Protein AF-A0A960V3M6-F1 (afdb_monomer_lite)

Secondary structure (DSSP, 8-state):
-PPPPP-EEEEEE-S---HHHHHHHHHHHHHHHHHHT-SEEEEEEHHHHHHHT--BHHHHHHTTPPP-TT-EEEETTTTEEEE-GGG-TT--EEETTEEE---SEEEE-HHHHHHTT-SS--TT---SEEEEEETTEEEEE-SS-GGGTTSHHHHHHHHHHHHHTTHHHHHHHHHT--

Sequence (178 aa):
MRGSPCWVFGFEIATNTEDFSLHRTLEYSDRIASVLEVASGNIHDLENISEQNQIGVQYFKAIGKELPSGRVKFSETLQEEIVDLEQNPSHIHVVGPIDFTAAWTNYVGPPFLHSIGLDKPPSDLNAHSVRQLQDQLFRITLFEDPFECETPENVKRLWQFREKLRIDETAHKSTGAY

Structure (mmCIF, N/CA/C/O backbone):
data_AF-A0A960V3M6-F1
#
_entry.id   AF-A0A960V3M6-F1
#
loop_
_atom_site.group_PDB
_atom_site.id
_atom_site.type_symbol
_atom_site.label_atom_id
_atom_site.label_alt_id
_atom_site.label_comp_id
_atom_site.label_asym_id
_atom_site.label_entity_id
_atom_site.label_seq_id
_atom_site.pdbx_PDB_ins_code
_atom_site.Cartn_x
_atom_site.Cartn_y
_atom_site.Cartn_z
_atom_site.occupancy
_atom_site.B_iso_or_equiv
_atom_site.auth_seq_id
_atom_site.auth_comp_id
_atom_site.auth_asym_id
_atom_site.auth_atom_id
_atom_site.pdbx_PDB_model_num
ATOM 1 N N . MET A 1 1 ? -7.385 -0.090 -30.933 1.00 35.31 1 MET A N 1
ATOM 2 C CA . MET A 1 1 ? -6.301 -0.576 -30.055 1.00 35.31 1 MET A CA 1
ATOM 3 C C . MET A 1 1 ? -6.946 -1.498 -29.036 1.00 35.31 1 MET A C 1
ATOM 5 O O . MET A 1 1 ? -7.895 -1.068 -28.396 1.00 35.31 1 MET A O 1
ATOM 9 N N . ARG A 1 2 ? -6.565 -2.780 -28.986 1.00 32.41 2 ARG A N 1
ATOM 10 C CA . ARG A 1 2 ? -7.059 -3.700 -27.949 1.00 32.41 2 ARG A CA 1
ATOM 11 C C . ARG A 1 2 ? -6.340 -3.313 -26.658 1.00 32.41 2 ARG A C 1
ATOM 13 O O . ARG A 1 2 ? -5.116 -3.337 -26.656 1.00 32.41 2 ARG A O 1
ATOM 20 N N . GLY A 1 3 ? -7.075 -2.865 -25.641 1.00 35.28 3 GLY A N 1
ATOM 21 C CA . GLY A 1 3 ? -6.487 -2.550 -24.339 1.00 35.28 3 GLY A CA 1
ATOM 22 C C . GLY A 1 3 ? -5.872 -3.813 -23.746 1.00 35.28 3 GLY A C 1
ATOM 23 O O . GLY A 1 3 ? -6.540 -4.848 -23.711 1.00 35.28 3 GLY A O 1
ATOM 24 N N . SER A 1 4 ? -4.601 -3.743 -23.351 1.00 35.94 4 SER A N 1
ATOM 25 C CA . SER A 1 4 ? -3.963 -4.804 -22.574 1.00 35.94 4 SER A CA 1
ATOM 26 C C . SER A 1 4 ? -4.759 -5.015 -21.281 1.00 35.94 4 SER A C 1
ATOM 28 O O . SER A 1 4 ? -5.189 -4.028 -20.675 1.00 35.94 4 SER A O 1
ATOM 30 N N . PRO A 1 5 ? -5.012 -6.265 -20.863 1.00 42.03 5 PRO A N 1
ATOM 31 C CA . PRO A 1 5 ? -5.669 -6.522 -19.590 1.00 42.03 5 PRO A CA 1
ATOM 32 C C . PRO A 1 5 ? -4.798 -5.961 -18.457 1.00 42.03 5 PRO A C 1
ATOM 34 O O . PRO A 1 5 ? -3.639 -6.338 -18.329 1.00 42.03 5 PRO A O 1
ATOM 37 N N . CYS A 1 6 ? -5.344 -5.028 -17.673 1.00 40.19 6 CYS A N 1
ATOM 38 C CA . CYS A 1 6 ? -4.704 -4.518 -16.462 1.00 40.19 6 CYS A CA 1
ATOM 39 C C . CYS A 1 6 ? -5.066 -5.444 -15.299 1.00 40.19 6 CYS A C 1
ATOM 41 O O . CYS A 1 6 ? -6.250 -5.629 -15.013 1.00 40.19 6 CYS A O 1
ATOM 43 N N . TRP A 1 7 ? -4.058 -6.026 -14.651 1.00 40.41 7 TRP A N 1
ATOM 44 C CA . TRP A 1 7 ? -4.235 -6.953 -13.535 1.00 40.41 7 TRP A CA 1
ATOM 45 C C . TRP A 1 7 ? -3.873 -6.283 -12.210 1.00 40.41 7 TRP A C 1
ATOM 47 O O . TRP A 1 7 ? -2.841 -5.616 -12.109 1.00 40.41 7 TRP A O 1
ATOM 57 N N . VAL A 1 8 ? -4.723 -6.509 -11.210 1.00 53.78 8 VAL A N 1
ATOM 58 C CA . VAL A 1 8 ? -4.463 -6.249 -9.791 1.00 53.78 8 VAL A CA 1
ATOM 59 C C . VAL A 1 8 ? -4.226 -7.595 -9.124 1.00 53.78 8 VAL A C 1
ATOM 61 O O . VAL A 1 8 ? -4.933 -8.562 -9.413 1.00 53.78 8 VAL A O 1
ATOM 64 N N . PHE A 1 9 ? -3.233 -7.675 -8.247 1.00 56.78 9 PHE A N 1
ATOM 65 C CA . PHE A 1 9 ? -2.959 -8.881 -7.476 1.00 56.78 9 PHE A CA 1
ATOM 66 C C . PHE A 1 9 ? -2.487 -8.512 -6.067 1.00 56.78 9 PHE A C 1
ATOM 68 O O . PHE A 1 9 ? -1.731 -7.555 -5.875 1.00 56.78 9 PHE A O 1
ATOM 75 N N . GLY A 1 10 ? -2.952 -9.290 -5.093 1.00 47.00 10 GLY A N 1
ATOM 76 C CA . GLY A 1 10 ? -2.512 -9.244 -3.706 1.00 47.00 10 GLY A CA 1
ATOM 77 C C . GLY A 1 10 ? -1.944 -10.602 -3.313 1.00 47.00 10 GLY A C 1
ATOM 78 O O . GLY A 1 10 ? -2.506 -11.632 -3.690 1.00 47.00 10 GLY A O 1
ATOM 79 N N . PHE A 1 11 ? -0.825 -10.606 -2.592 1.00 56.97 11 PHE A N 1
ATOM 80 C CA . PHE A 1 11 ? -0.339 -11.804 -1.910 1.00 56.97 11 PHE A CA 1
ATOM 81 C C . PHE A 1 11 ? -0.539 -11.648 -0.409 1.00 56.97 11 PHE A C 1
ATOM 83 O O . PHE A 1 11 ? -0.066 -10.683 0.191 1.00 56.97 11 PHE A O 1
ATOM 90 N N . GLU A 1 12 ? -1.215 -12.628 0.179 1.00 55.06 12 GLU A N 1
ATOM 91 C CA . GLU A 1 12 ? -1.429 -12.732 1.617 1.00 55.06 12 GLU A CA 1
ATOM 92 C C . GLU A 1 12 ? -0.295 -13.552 2.241 1.00 55.06 12 GLU A C 1
ATOM 94 O O . GLU A 1 12 ? 0.063 -14.623 1.737 1.00 55.06 12 GLU A O 1
ATOM 99 N N . ILE A 1 13 ? 0.272 -13.065 3.346 1.00 58.69 13 ILE A N 1
ATOM 100 C CA . ILE A 1 13 ? 1.257 -13.813 4.133 1.00 58.69 13 ILE A CA 1
ATOM 101 C C . ILE A 1 13 ? 0.569 -14.303 5.406 1.00 58.69 13 ILE A C 1
ATOM 103 O O . ILE A 1 13 ? 0.157 -13.505 6.240 1.00 58.69 13 ILE A O 1
ATOM 107 N N . ALA A 1 14 ? 0.441 -15.623 5.559 1.00 45.19 14 ALA A N 1
ATOM 108 C CA . ALA A 1 14 ? -0.162 -16.233 6.739 1.00 45.19 14 ALA A CA 1
ATOM 109 C C . ALA A 1 14 ? 0.913 -16.623 7.768 1.00 45.19 14 ALA A C 1
ATOM 111 O O . ALA A 1 14 ? 1.582 -17.645 7.612 1.00 45.19 14 ALA A O 1
ATOM 112 N N . THR A 1 15 ? 1.004 -15.858 8.862 1.00 51.28 15 THR A N 1
ATOM 113 C CA . THR A 1 15 ? 1.824 -16.109 10.070 1.00 51.28 15 THR A CA 1
ATOM 114 C C . THR A 1 15 ? 3.343 -16.204 9.855 1.00 51.28 15 THR A C 1
ATOM 116 O O . THR A 1 15 ? 3.825 -16.198 8.730 1.00 51.28 15 THR A O 1
ATOM 119 N N . ASN A 1 16 ? 4.097 -16.212 10.962 1.00 49.38 16 ASN A N 1
ATOM 120 C CA . ASN A 1 16 ? 5.549 -16.020 11.070 1.00 49.38 16 ASN A CA 1
ATOM 121 C C . ASN A 1 16 ? 6.349 -17.086 10.294 1.00 49.38 16 ASN A C 1
ATOM 123 O O . ASN A 1 16 ? 6.819 -18.082 10.848 1.00 49.38 16 ASN A O 1
ATOM 127 N N . THR A 1 17 ? 6.422 -16.934 8.975 1.00 52.12 17 THR A N 1
ATOM 128 C CA . THR A 1 17 ? 7.164 -17.840 8.111 1.00 52.12 17 THR A CA 1
ATOM 129 C C . THR A 1 17 ? 8.649 -17.519 8.211 1.00 52.12 17 THR A C 1
ATOM 131 O O . THR A 1 17 ? 9.008 -16.351 8.103 1.00 52.12 17 THR A O 1
ATOM 134 N N . GLU A 1 18 ? 9.504 -18.535 8.370 1.00 57.56 18 GLU A N 1
ATOM 135 C CA . GLU A 1 18 ? 10.970 -18.391 8.335 1.00 57.56 18 GLU A CA 1
ATOM 136 C C . GLU A 1 18 ? 11.407 -17.461 7.184 1.00 57.56 18 GLU A C 1
ATOM 138 O O . GLU A 1 18 ? 10.819 -17.537 6.105 1.00 57.56 18 GLU A O 1
ATOM 143 N N . ASP A 1 19 ? 12.447 -16.633 7.362 1.00 59.31 19 ASP A N 1
ATOM 144 C CA . ASP A 1 19 ? 12.937 -15.641 6.372 1.00 59.31 19 ASP A CA 1
ATOM 145 C C . ASP A 1 19 ? 13.016 -16.171 4.927 1.00 59.31 19 ASP A C 1
ATOM 147 O O . ASP A 1 19 ? 12.770 -15.465 3.943 1.00 59.31 19 ASP A O 1
ATOM 151 N N . PHE A 1 20 ? 13.326 -17.461 4.789 1.00 55.66 20 PHE A N 1
ATOM 152 C CA . PHE A 1 20 ? 13.389 -18.172 3.518 1.00 55.66 20 PHE A CA 1
ATOM 153 C C . PHE A 1 20 ? 12.058 -18.196 2.744 1.00 55.66 20 PHE A C 1
ATOM 155 O O . PHE A 1 20 ? 12.047 -18.198 1.511 1.00 55.66 20 PHE A O 1
ATOM 162 N N . SER A 1 21 ? 10.935 -18.205 3.454 1.00 76.06 21 SER A N 1
ATOM 163 C CA . SER A 1 21 ? 9.586 -18.135 2.900 1.00 76.06 21 SER A CA 1
ATOM 164 C C . SER A 1 21 ? 9.261 -16.733 2.388 1.00 76.06 21 SER A C 1
ATOM 166 O O . SER A 1 21 ? 8.794 -16.602 1.258 1.00 76.06 21 SER A O 1
ATOM 168 N N . LEU A 1 22 ? 9.590 -15.679 3.147 1.00 80.44 22 LEU A N 1
ATOM 169 C CA . LEU A 1 22 ? 9.341 -14.291 2.736 1.00 80.44 22 LEU A CA 1
ATOM 170 C C . LEU A 1 22 ? 10.108 -13.930 1.463 1.00 80.44 22 LEU A C 1
ATOM 172 O O . LEU A 1 22 ? 9.533 -13.373 0.525 1.00 80.44 22 LEU A O 1
ATOM 176 N N . HIS A 1 23 ? 11.386 -14.314 1.384 1.00 85.25 23 HIS A N 1
ATOM 177 C CA . HIS A 1 23 ? 12.191 -14.083 0.187 1.00 85.25 23 HIS A CA 1
ATOM 178 C C . HIS A 1 23 ? 11.580 -14.749 -1.053 1.00 85.25 23 HIS A C 1
ATOM 180 O O . HIS A 1 23 ? 11.414 -14.102 -2.086 1.00 85.25 23 HIS A O 1
ATOM 186 N N . ARG A 1 24 ? 11.167 -16.018 -0.941 1.00 87.00 24 ARG A N 1
ATOM 187 C CA . ARG A 1 24 ? 10.500 -16.728 -2.041 1.00 87.00 24 ARG A CA 1
ATOM 188 C C . ARG A 1 24 ? 9.171 -16.086 -2.418 1.00 87.00 24 ARG A C 1
ATOM 190 O O . ARG A 1 24 ? 8.886 -15.976 -3.606 1.00 87.00 24 ARG A O 1
ATOM 197 N N . THR A 1 25 ? 8.368 -15.658 -1.445 1.00 86.94 25 THR A N 1
ATOM 198 C CA . THR A 1 25 ? 7.105 -14.952 -1.703 1.00 86.94 25 THR A CA 1
ATOM 199 C C . THR A 1 25 ? 7.353 -13.695 -2.526 1.00 86.94 25 THR A C 1
ATOM 201 O O . THR A 1 25 ? 6.688 -13.496 -3.542 1.00 86.94 25 THR A O 1
ATOM 204 N N . LEU A 1 26 ? 8.358 -12.896 -2.161 1.00 91.19 26 LEU A N 1
ATOM 205 C CA . LEU A 1 26 ? 8.765 -11.723 -2.931 1.00 91.19 26 LEU A CA 1
ATOM 206 C C . LEU A 1 26 ? 9.235 -12.094 -4.346 1.00 91.19 26 LEU A C 1
ATOM 208 O O . LEU A 1 26 ? 8.827 -11.450 -5.307 1.00 91.19 26 LEU A O 1
ATOM 212 N N . GLU A 1 27 ? 10.049 -13.138 -4.510 1.00 92.44 27 GLU A N 1
ATOM 213 C CA . GLU A 1 27 ? 10.509 -13.588 -5.833 1.00 92.44 27 GLU A CA 1
ATOM 214 C C . GLU A 1 27 ? 9.366 -14.083 -6.731 1.00 92.44 27 GLU A C 1
ATOM 216 O O . GLU A 1 27 ? 9.316 -13.753 -7.918 1.00 92.44 27 GLU A O 1
ATOM 221 N N . TYR A 1 28 ? 8.434 -14.871 -6.190 1.00 92.88 28 TYR A N 1
ATOM 222 C CA . TYR A 1 28 ? 7.260 -15.327 -6.936 1.00 92.88 28 TYR A CA 1
ATOM 223 C C . TYR A 1 28 ? 6.354 -14.158 -7.315 1.00 92.88 28 TYR A C 1
ATOM 225 O O . TYR A 1 28 ? 5.920 -14.073 -8.466 1.00 92.88 28 TYR A O 1
ATOM 233 N N . SER A 1 29 ? 6.130 -13.241 -6.377 1.00 93.44 29 SER A N 1
ATOM 234 C CA . SER A 1 29 ? 5.334 -12.036 -6.598 1.00 93.44 29 SER A CA 1
ATOM 235 C C . SER A 1 29 ? 5.962 -11.147 -7.671 1.00 93.44 29 SER A C 1
ATOM 237 O O . SER A 1 29 ? 5.265 -10.738 -8.592 1.00 93.44 29 SER A O 1
ATOM 239 N N . ASP A 1 30 ? 7.285 -10.939 -7.644 1.00 95.56 30 ASP A N 1
ATOM 240 C CA . ASP A 1 30 ? 8.021 -10.194 -8.676 1.00 95.56 30 ASP A CA 1
ATOM 241 C C . ASP A 1 30 ? 7.832 -10.807 -10.067 1.00 95.56 30 ASP A C 1
ATOM 243 O O . ASP A 1 30 ? 7.614 -10.089 -11.047 1.00 95.56 30 ASP A O 1
ATOM 247 N N . ARG A 1 31 ? 7.909 -12.141 -10.169 1.00 94.44 31 ARG A N 1
ATOM 248 C CA . ARG A 1 31 ? 7.724 -12.855 -11.440 1.00 94.44 31 ARG A CA 1
ATOM 249 C C . ARG A 1 31 ? 6.305 -12.699 -11.967 1.00 94.44 31 ARG A C 1
ATOM 251 O O . ARG A 1 31 ? 6.137 -12.473 -13.160 1.00 94.44 31 ARG A O 1
ATOM 258 N N . ILE A 1 32 ? 5.304 -12.812 -11.100 1.00 92.12 32 ILE A N 1
ATOM 259 C CA . ILE A 1 32 ? 3.895 -12.665 -11.478 1.00 92.12 32 ILE A CA 1
ATOM 260 C C . ILE A 1 32 ? 3.604 -11.223 -11.892 1.00 92.12 32 ILE A C 1
ATOM 262 O O . ILE A 1 32 ? 3.058 -11.013 -12.972 1.00 92.12 32 ILE A O 1
ATOM 266 N N . ALA A 1 33 ? 4.062 -10.249 -11.103 1.00 93.38 33 ALA A N 1
ATOM 267 C CA . ALA A 1 33 ? 3.954 -8.824 -11.400 1.00 93.38 33 ALA A CA 1
ATOM 268 C C . ALA A 1 33 ? 4.510 -8.486 -12.789 1.00 93.38 33 ALA A C 1
ATOM 270 O O . ALA A 1 33 ? 3.872 -7.794 -13.579 1.00 93.38 33 ALA A O 1
ATOM 271 N N . SER A 1 34 ? 5.693 -9.026 -13.081 1.00 92.62 34 SER A N 1
ATOM 272 C CA . SER A 1 34 ? 6.404 -8.833 -14.342 1.00 92.62 34 SER A CA 1
ATOM 273 C C . SER A 1 34 ? 5.688 -9.493 -15.521 1.00 92.62 34 SER A C 1
ATOM 275 O O . SER A 1 34 ? 5.494 -8.873 -16.557 1.00 92.62 34 SER A O 1
ATOM 277 N N . VAL A 1 35 ? 5.263 -10.752 -15.377 1.00 92.69 35 VAL A N 1
ATOM 278 C CA . VAL A 1 35 ? 4.587 -11.497 -16.457 1.00 92.69 35 VAL A CA 1
ATOM 279 C C . VAL A 1 35 ? 3.221 -10.902 -16.794 1.00 92.69 35 VAL A C 1
ATOM 281 O O . VAL A 1 35 ? 2.803 -10.956 -17.948 1.00 92.69 35 VAL A O 1
ATOM 284 N N . LEU A 1 36 ? 2.516 -10.371 -15.795 1.00 88.69 36 LEU A N 1
ATOM 285 C CA . LEU A 1 36 ? 1.171 -9.828 -15.961 1.00 88.69 36 LEU A CA 1
ATOM 286 C C . LEU A 1 36 ? 1.141 -8.321 -16.241 1.00 88.69 36 LEU A C 1
ATOM 288 O O . LEU A 1 36 ? 0.049 -7.803 -16.452 1.00 88.69 36 LEU A O 1
ATOM 292 N N . GLU A 1 37 ? 2.285 -7.629 -16.239 1.00 88.44 37 GLU A N 1
ATOM 293 C CA . GLU A 1 37 ? 2.364 -6.169 -16.436 1.00 88.44 37 GLU A CA 1
ATOM 294 C C . GLU A 1 37 ? 1.349 -5.413 -15.562 1.00 88.44 37 GLU A C 1
ATOM 296 O O . GLU A 1 37 ? 0.520 -4.623 -16.017 1.00 88.44 37 GLU A O 1
ATOM 301 N N . VAL A 1 38 ? 1.381 -5.738 -14.276 1.00 91.69 38 VAL A N 1
ATOM 302 C CA . VAL A 1 38 ? 0.378 -5.324 -13.291 1.00 91.69 38 VAL A CA 1
ATOM 303 C C . VAL A 1 38 ? 0.257 -3.809 -13.194 1.00 91.69 38 VAL A C 1
ATOM 305 O O . VAL A 1 38 ? 1.249 -3.079 -13.228 1.00 91.69 38 VAL A O 1
ATOM 308 N N . ALA A 1 39 ? -0.977 -3.332 -13.047 1.00 93.12 39 ALA A N 1
ATOM 309 C CA . ALA A 1 39 ? -1.253 -1.910 -12.881 1.00 93.12 39 ALA A CA 1
ATOM 310 C C . ALA A 1 39 ? -0.793 -1.431 -11.500 1.00 93.12 39 ALA A C 1
ATOM 312 O O . ALA A 1 39 ? -0.082 -0.431 -11.376 1.00 93.12 39 ALA A O 1
ATOM 313 N N . SER A 1 40 ? -1.156 -2.211 -10.487 1.00 95.31 40 SER A N 1
ATOM 314 C CA . SER A 1 40 ? -0.724 -2.087 -9.104 1.00 95.31 40 SER A CA 1
ATOM 315 C C . SER A 1 40 ? -0.837 -3.441 -8.404 1.00 95.31 40 SER A C 1
ATOM 317 O O . SER A 1 40 ? -1.499 -4.362 -8.887 1.00 95.31 40 SER A O 1
ATOM 319 N N . GLY A 1 41 ? -0.231 -3.555 -7.233 1.00 94.31 41 GLY A N 1
ATOM 320 C CA . GLY A 1 41 ? -0.399 -4.707 -6.356 1.00 94.31 41 GLY A CA 1
ATOM 321 C C . GLY A 1 41 ? 0.194 -4.430 -4.990 1.00 94.31 41 GLY A C 1
ATOM 322 O O . GLY A 1 41 ? 0.883 -3.429 -4.797 1.00 94.31 41 GLY A O 1
ATOM 323 N N . ASN A 1 42 ? -0.061 -5.306 -4.033 1.00 94.31 42 ASN A N 1
ATOM 324 C CA . ASN A 1 42 ? 0.473 -5.143 -2.691 1.00 94.31 42 ASN A CA 1
ATOM 325 C C . ASN A 1 42 ? 0.654 -6.490 -1.983 1.00 94.31 42 ASN A C 1
ATOM 327 O O . ASN A 1 42 ? 0.069 -7.504 -2.360 1.00 94.31 42 ASN A O 1
ATOM 331 N N . ILE A 1 43 ? 1.525 -6.490 -0.980 1.00 93.19 43 ILE A N 1
ATOM 332 C CA . ILE A 1 43 ? 1.744 -7.611 -0.069 1.00 93.19 43 ILE A CA 1
ATOM 333 C C . ILE A 1 43 ? 1.608 -7.055 1.339 1.00 93.19 43 ILE A C 1
ATOM 335 O O . ILE A 1 43 ? 2.254 -6.057 1.682 1.00 93.19 43 ILE A O 1
ATOM 339 N N . HIS A 1 44 ? 0.763 -7.695 2.131 1.00 88.56 44 HIS A N 1
ATOM 340 C CA . HIS A 1 44 ? 0.382 -7.250 3.462 1.00 88.56 44 HIS A CA 1
ATOM 341 C C . HIS A 1 44 ? 0.120 -8.445 4.379 1.00 88.56 44 HIS A C 1
ATOM 343 O O . HIS A 1 44 ? -0.067 -9.579 3.931 1.00 88.56 44 HIS A O 1
ATOM 349 N N . ASP A 1 45 ? 0.080 -8.155 5.674 1.00 85.75 45 ASP A N 1
ATOM 350 C CA . ASP A 1 45 ? -0.525 -9.042 6.655 1.00 85.75 45 ASP A CA 1
ATOM 351 C C . ASP A 1 45 ? -2.061 -9.021 6.511 1.00 85.75 45 ASP A C 1
ATOM 353 O O . ASP A 1 45 ? -2.668 -7.955 6.354 1.00 85.75 45 ASP A O 1
ATOM 357 N N . LEU A 1 46 ? -2.683 -10.204 6.516 1.00 81.94 46 LEU A N 1
ATOM 358 C CA . LEU A 1 46 ? -4.116 -10.369 6.242 1.00 81.94 46 LEU A CA 1
ATOM 359 C C . LEU A 1 46 ? -4.999 -9.787 7.356 1.00 81.94 46 LEU A C 1
ATOM 361 O O . LEU A 1 46 ? -6.052 -9.202 7.080 1.00 81.94 46 LEU A O 1
ATOM 365 N N . GLU A 1 47 ? -4.590 -9.945 8.613 1.00 82.38 47 GLU A N 1
ATOM 366 C CA . GLU A 1 47 ? -5.336 -9.391 9.744 1.00 82.38 47 GLU A CA 1
ATOM 367 C C . GLU A 1 47 ? -5.265 -7.864 9.699 1.00 82.38 47 GLU A C 1
ATOM 369 O O . GLU A 1 47 ? -6.297 -7.189 9.767 1.00 82.38 47 GLU A O 1
ATOM 374 N N . ASN A 1 48 ? -4.069 -7.322 9.454 1.00 84.12 48 ASN A N 1
ATOM 375 C CA . ASN A 1 48 ? -3.861 -5.889 9.328 1.00 84.12 48 ASN A CA 1
ATOM 376 C C . ASN A 1 48 ? -4.691 -5.284 8.192 1.00 84.12 48 ASN A C 1
ATOM 378 O O . ASN A 1 48 ? -5.411 -4.315 8.431 1.00 84.12 48 ASN A O 1
ATOM 382 N N . ILE A 1 49 ? -4.653 -5.837 6.973 1.00 86.56 49 ILE A N 1
ATOM 383 C CA . ILE A 1 49 ? -5.407 -5.242 5.858 1.00 86.56 49 ILE A CA 1
A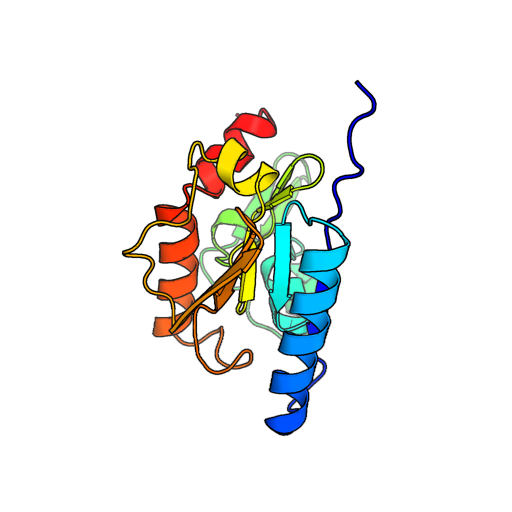TOM 384 C C . ILE A 1 49 ? -6.915 -5.270 6.116 1.00 86.56 49 ILE A C 1
ATOM 386 O O . ILE A 1 49 ? -7.610 -4.302 5.798 1.00 86.56 49 ILE A O 1
ATOM 390 N N . SER A 1 50 ? -7.412 -6.349 6.728 1.00 87.81 50 SER A N 1
ATOM 391 C CA . SER A 1 50 ? -8.831 -6.519 7.037 1.00 87.81 50 SER A CA 1
ATOM 392 C C . SER A 1 50 ? -9.291 -5.462 8.035 1.00 87.81 50 SER A C 1
ATOM 394 O O . SER A 1 50 ? -10.325 -4.826 7.846 1.00 87.81 50 SER A O 1
ATOM 396 N N . GLU A 1 51 ? -8.493 -5.216 9.071 1.00 88.19 51 GLU A N 1
ATOM 397 C CA . GLU A 1 51 ? -8.785 -4.213 10.094 1.00 88.19 51 GLU A CA 1
ATOM 398 C C . GLU A 1 51 ? -8.658 -2.785 9.566 1.00 88.19 51 GLU A C 1
ATOM 400 O O . GLU A 1 51 ? -9.510 -1.943 9.849 1.00 88.19 51 GLU A O 1
ATOM 405 N N . GLN A 1 52 ? -7.649 -2.510 8.739 1.00 89.69 52 GLN A N 1
ATOM 406 C CA . GLN A 1 52 ? -7.421 -1.188 8.146 1.00 89.69 52 GLN A CA 1
ATOM 407 C C . GLN A 1 52 ? -8.531 -0.784 7.164 1.00 89.69 52 GLN A C 1
ATOM 409 O O . GLN A 1 52 ? -8.701 0.408 6.906 1.00 89.69 52 GLN A O 1
ATOM 414 N N . ASN A 1 53 ? -9.307 -1.746 6.656 1.00 92.50 53 ASN A N 1
ATOM 415 C CA . ASN A 1 53 ? -10.402 -1.533 5.706 1.00 92.50 53 ASN A CA 1
ATOM 416 C C . ASN A 1 53 ? -11.796 -1.825 6.291 1.00 92.50 53 ASN A C 1
ATOM 418 O O . ASN A 1 53 ? -12.791 -1.783 5.566 1.00 92.50 53 ASN A O 1
ATOM 422 N N . GLN A 1 54 ? -11.899 -2.096 7.595 1.00 92.81 54 GLN A N 1
ATOM 423 C CA . GLN A 1 54 ? -13.175 -2.382 8.243 1.00 92.81 54 GLN A CA 1
ATOM 424 C C . GLN A 1 54 ? -13.872 -1.108 8.737 1.00 92.81 54 GLN A C 1
ATOM 426 O O . GLN A 1 54 ? -13.349 -0.393 9.588 1.00 92.81 54 GLN A O 1
ATOM 431 N N . ILE A 1 55 ? -15.106 -0.876 8.280 1.00 93.25 55 ILE A N 1
ATOM 432 C CA . ILE A 1 55 ? -15.945 0.258 8.711 1.00 93.25 55 ILE A CA 1
ATOM 433 C C . ILE A 1 55 ? -16.830 -0.073 9.917 1.00 93.25 55 ILE A C 1
ATOM 435 O O . ILE A 1 55 ? -17.270 0.821 10.638 1.00 93.25 55 ILE A O 1
ATOM 439 N N . GLY A 1 56 ? -17.132 -1.354 10.135 1.00 92.56 56 GLY A N 1
ATOM 440 C CA . GLY A 1 56 ? -18.102 -1.775 11.138 1.00 92.56 56 GLY A CA 1
ATOM 441 C C . GLY A 1 56 ? -17.558 -1.668 12.559 1.00 92.56 56 GLY A C 1
ATOM 442 O O . GLY A 1 56 ? -16.751 -2.492 12.980 1.00 92.56 56 GLY A O 1
ATOM 443 N N . VAL A 1 57 ? -18.081 -0.737 13.358 1.00 91.56 57 VAL A N 1
ATOM 444 C CA . VAL A 1 57 ? -17.725 -0.604 14.784 1.00 91.56 57 VAL A CA 1
ATOM 445 C C . VAL A 1 57 ? -17.982 -1.901 15.572 1.00 91.56 57 VAL A C 1
ATOM 447 O O . VAL A 1 57 ? -17.240 -2.244 16.493 1.00 91.56 57 VAL A O 1
ATOM 450 N N . GLN A 1 58 ? -19.021 -2.656 15.202 1.00 90.50 58 GLN A N 1
ATOM 451 C CA . GLN A 1 58 ? -19.369 -3.919 15.862 1.00 90.50 58 GLN A CA 1
ATOM 452 C C . GLN A 1 58 ? -18.353 -5.037 15.605 1.00 90.50 58 GLN A C 1
ATOM 454 O O . GLN A 1 58 ? -18.209 -5.912 16.454 1.00 90.50 58 GLN A O 1
ATOM 459 N N . TYR A 1 59 ? -17.625 -5.000 14.484 1.00 90.62 59 TYR A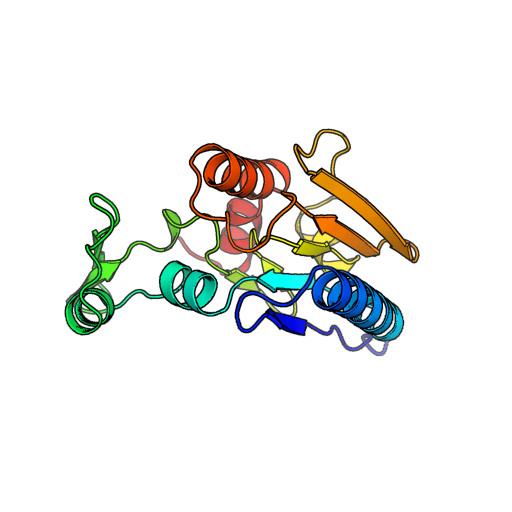 N 1
ATOM 460 C CA . TYR A 1 59 ? -16.579 -5.981 14.193 1.00 90.62 59 TYR A CA 1
ATOM 461 C C . TYR A 1 59 ? -15.486 -5.940 15.262 1.00 90.62 59 TYR A C 1
ATOM 463 O O . TYR A 1 59 ? -15.200 -6.960 15.881 1.00 90.62 59 TYR A O 1
ATOM 471 N N . PHE A 1 60 ? -14.954 -4.748 15.553 1.00 90.06 60 PHE A N 1
ATOM 472 C CA . PHE A 1 60 ? -13.901 -4.559 16.555 1.00 90.06 60 PHE A CA 1
ATOM 473 C C . PHE A 1 60 ? -14.359 -4.991 17.951 1.00 90.06 60 PHE A C 1
ATOM 475 O O . PHE A 1 60 ? -13.646 -5.716 18.644 1.00 90.06 60 PHE A O 1
ATOM 482 N N . LYS A 1 61 ? -15.604 -4.652 18.318 1.00 88.62 61 LYS A N 1
ATOM 483 C CA . LYS A 1 61 ? -16.228 -5.118 19.566 1.00 88.62 61 LYS A CA 1
ATOM 484 C C . LYS A 1 61 ? -16.317 -6.646 19.628 1.00 88.62 61 LYS A C 1
ATOM 486 O O . LYS A 1 61 ? -16.037 -7.220 20.676 1.00 88.62 61 LYS A O 1
ATOM 491 N N . ALA A 1 62 ? -16.695 -7.300 18.529 1.00 90.31 62 ALA A N 1
ATOM 492 C CA . ALA A 1 62 ? -16.857 -8.752 18.467 1.00 90.31 62 ALA A CA 1
ATOM 493 C C . ALA A 1 62 ? -15.526 -9.508 18.585 1.00 90.31 62 ALA A C 1
ATOM 495 O O . ALA A 1 62 ? -15.486 -10.558 19.222 1.00 90.31 62 ALA A O 1
ATOM 496 N N . ILE A 1 63 ? -14.442 -8.969 18.018 1.00 88.75 63 ILE A N 1
ATOM 497 C CA . ILE A 1 63 ? -13.100 -9.567 18.114 1.00 88.75 63 ILE A CA 1
ATOM 498 C C . ILE A 1 63 ? -12.318 -9.111 19.356 1.00 88.75 63 ILE A C 1
ATOM 500 O O . ILE A 1 63 ? -11.165 -9.492 19.532 1.00 88.75 63 ILE A O 1
ATOM 504 N N . GLY A 1 64 ? -12.929 -8.295 20.223 1.00 87.88 64 GLY A N 1
ATOM 505 C CA . GLY A 1 64 ? -12.313 -7.811 21.460 1.00 87.88 64 GLY A CA 1
ATOM 506 C C . GLY A 1 64 ? -11.168 -6.814 21.254 1.00 87.88 64 GLY A C 1
ATOM 507 O O . GLY A 1 64 ? -10.372 -6.626 22.171 1.00 87.88 64 GLY A O 1
ATOM 508 N N . LYS A 1 65 ? -11.075 -6.178 20.078 1.00 84.75 65 LYS A N 1
ATOM 509 C CA . LYS A 1 65 ? -10.101 -5.112 19.810 1.00 84.75 65 LYS A CA 1
ATOM 510 C C . LYS A 1 65 ? -10.698 -3.752 20.161 1.00 84.75 65 LYS A C 1
ATOM 512 O O . LYS A 1 65 ? -11.868 -3.475 19.887 1.00 84.75 65 LYS A O 1
ATOM 517 N N . GLU A 1 66 ? -9.887 -2.894 20.774 1.00 83.94 66 GLU A N 1
ATOM 518 C CA . GLU A 1 66 ? -10.287 -1.513 21.029 1.00 83.94 66 GLU A CA 1
ATOM 519 C C . GLU A 1 66 ? -10.470 -0.770 19.704 1.00 83.94 66 GLU A C 1
ATOM 521 O O . GLU A 1 66 ? -9.691 -0.931 18.764 1.00 83.94 66 GLU A O 1
ATOM 526 N N . LEU A 1 67 ? -11.509 0.063 19.632 1.00 79.94 67 LEU A N 1
ATOM 527 C CA . LEU A 1 67 ? -11.649 0.9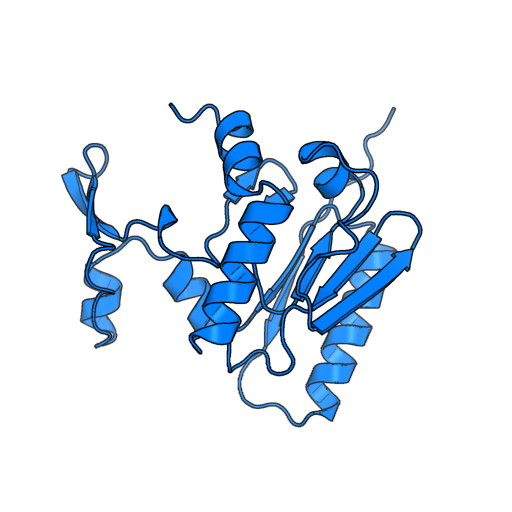81 18.511 1.00 79.94 67 LEU A CA 1
ATOM 528 C C . LEU A 1 67 ? -10.504 1.992 18.588 1.00 79.94 67 LEU A C 1
ATOM 530 O O . LEU A 1 67 ? -10.300 2.582 19.654 1.00 79.94 67 LEU A O 1
ATOM 534 N N . PRO A 1 68 ? -9.791 2.254 17.486 1.00 67.25 68 PRO A N 1
ATOM 535 C CA . PRO A 1 68 ? -8.807 3.320 17.470 1.00 67.25 68 PRO A CA 1
ATOM 536 C C . PRO A 1 68 ? -9.516 4.658 17.743 1.00 67.25 68 PRO A C 1
ATOM 538 O O . PRO A 1 68 ? -10.304 5.153 16.935 1.00 67.25 68 PRO A O 1
ATOM 541 N N . SER A 1 69 ? -9.280 5.213 18.936 1.00 58.84 69 SER A N 1
ATOM 542 C CA . SER A 1 69 ? -9.896 6.458 19.406 1.00 58.84 69 SER A CA 1
ATOM 543 C C . SER A 1 69 ? -9.682 7.591 18.393 1.00 58.84 69 SER A C 1
ATOM 545 O O . SER A 1 69 ? -8.581 7.760 17.873 1.00 58.84 69 SER A O 1
ATOM 547 N N . GLY A 1 70 ? -10.739 8.350 18.087 1.00 68.00 70 GLY A N 1
ATOM 548 C CA . GLY A 1 70 ? -10.719 9.420 17.078 1.00 68.00 70 GLY A CA 1
ATOM 549 C C . GLY A 1 70 ? -11.027 8.972 15.644 1.00 68.00 70 GLY A C 1
ATOM 550 O O . GLY A 1 70 ? -11.332 9.819 14.808 1.00 68.00 70 GLY A O 1
ATOM 551 N N . ARG A 1 71 ? -11.052 7.659 15.373 1.00 82.94 71 ARG A N 1
ATOM 552 C CA . ARG A 1 71 ? -11.378 7.096 14.053 1.00 82.94 71 ARG A CA 1
ATOM 553 C C . ARG A 1 71 ? -12.833 6.663 13.915 1.00 82.94 71 ARG A C 1
ATOM 555 O O . ARG A 1 71 ? -13.112 5.783 13.117 1.00 82.94 71 ARG A O 1
ATOM 562 N N . VAL A 1 72 ? -13.766 7.208 14.693 1.00 90.69 72 VAL A N 1
ATOM 563 C CA . VAL A 1 72 ? -15.201 6.897 14.555 1.00 90.69 72 VAL A CA 1
ATOM 564 C C . VAL A 1 72 ? -15.945 8.160 14.146 1.00 90.69 72 VAL A C 1
ATOM 566 O O . VAL A 1 72 ? -15.754 9.214 14.753 1.00 90.69 72 VAL A O 1
ATOM 569 N N . LYS A 1 73 ? -16.797 8.053 13.125 1.00 91.88 73 LYS A N 1
ATOM 570 C CA . LYS A 1 73 ? -17.668 9.130 12.641 1.00 91.88 73 LYS A CA 1
ATOM 571 C C . LYS A 1 73 ? -19.085 8.619 12.415 1.00 91.88 73 LYS A C 1
ATOM 573 O O . LYS A 1 73 ? -19.295 7.430 12.191 1.00 91.88 73 LYS A O 1
ATOM 578 N N . PHE A 1 74 ? -20.063 9.517 12.446 1.00 92.88 74 PHE A N 1
ATOM 579 C CA . PHE A 1 74 ? -21.429 9.171 12.063 1.00 92.88 74 PHE A CA 1
ATOM 580 C C . PHE A 1 74 ? -21.557 9.165 10.535 1.00 92.88 74 PHE A C 1
ATOM 582 O O . PHE A 1 74 ? -21.185 10.136 9.876 1.00 92.88 74 PHE A O 1
ATOM 589 N N . SER A 1 75 ? -22.070 8.075 9.972 1.00 92.56 75 SER A N 1
ATOM 590 C CA . SER A 1 75 ? -22.374 7.962 8.546 1.00 92.56 75 SER A CA 1
ATOM 591 C C . SER A 1 75 ? -23.814 8.377 8.289 1.00 92.56 75 SER A C 1
ATOM 593 O O . SER A 1 75 ? -24.739 7.693 8.719 1.00 92.56 75 SER A O 1
ATOM 595 N N . GLU A 1 76 ? -24.029 9.453 7.532 1.00 92.50 76 GLU A N 1
ATOM 596 C CA . GLU A 1 76 ? -25.382 9.841 7.112 1.00 92.50 76 GLU A CA 1
ATOM 597 C C . GLU A 1 76 ? -26.013 8.801 6.173 1.00 92.50 76 GLU A C 1
ATOM 599 O O . GLU A 1 76 ? -27.222 8.582 6.207 1.00 92.50 76 GLU A O 1
ATOM 604 N N . THR A 1 77 ? -25.207 8.109 5.367 1.00 90.56 77 THR A N 1
ATOM 605 C CA . THR A 1 77 ? -25.696 7.085 4.432 1.00 90.56 77 THR A CA 1
ATOM 606 C C . THR A 1 77 ? -26.160 5.823 5.154 1.00 90.56 77 THR A C 1
ATOM 608 O O . THR A 1 77 ? -27.188 5.254 4.796 1.00 90.56 77 THR A O 1
ATOM 611 N N . LEU A 1 78 ? -25.403 5.376 6.162 1.00 91.44 78 LEU A N 1
ATOM 612 C CA . LEU A 1 78 ? -25.696 4.144 6.904 1.00 91.44 78 LEU A CA 1
ATOM 613 C C . LEU A 1 78 ? -26.511 4.393 8.182 1.00 91.44 78 LEU A C 1
ATOM 615 O O . LEU A 1 78 ? -27.032 3.444 8.758 1.00 91.44 78 LEU A O 1
ATOM 619 N N . GLN A 1 79 ? -26.664 5.657 8.593 1.00 94.88 79 GLN A N 1
ATOM 620 C CA . GLN A 1 79 ? -27.372 6.076 9.809 1.00 94.88 79 GLN A CA 1
ATOM 621 C C . GLN A 1 79 ? -26.814 5.426 11.088 1.00 94.88 79 GLN A C 1
ATOM 623 O O . GLN A 1 79 ? -27.551 5.124 12.026 1.00 94.88 79 GLN A O 1
ATOM 628 N N . GLU A 1 80 ? -25.498 5.223 11.137 1.00 94.06 80 GLU A N 1
ATOM 629 C CA . GLU A 1 80 ? -24.804 4.602 12.265 1.00 94.06 80 GLU A CA 1
ATOM 630 C C . GLU A 1 80 ? -23.379 5.144 12.436 1.00 94.06 80 GLU A C 1
ATOM 632 O O . GLU A 1 80 ? -22.829 5.818 11.560 1.00 94.06 80 GLU A O 1
ATOM 637 N N . GLU A 1 81 ? -22.774 4.848 13.586 1.00 93.19 81 GLU A N 1
ATOM 638 C CA . GLU A 1 81 ? -21.353 5.094 13.823 1.00 93.19 81 GLU A CA 1
ATOM 639 C C . GLU A 1 81 ? -20.501 4.082 13.051 1.00 93.19 81 GLU A C 1
ATOM 641 O O . GLU A 1 81 ? -20.654 2.868 13.208 1.00 93.19 81 GLU A O 1
ATOM 646 N N . ILE A 1 82 ? -19.566 4.595 12.258 1.00 93.56 82 ILE A N 1
ATOM 647 C CA . ILE A 1 82 ? -18.621 3.810 11.467 1.00 93.56 82 ILE A CA 1
ATOM 648 C C . ILE A 1 82 ? -17.187 4.205 11.787 1.00 93.56 82 ILE A C 1
ATOM 650 O O . ILE A 1 82 ? -16.917 5.317 12.242 1.00 93.56 82 ILE A O 1
ATOM 654 N N . VAL A 1 83 ? -16.255 3.308 11.492 1.00 92.38 83 VAL A N 1
ATOM 655 C CA . VAL A 1 83 ? -14.830 3.620 11.484 1.00 92.38 83 VAL A CA 1
ATOM 656 C C . VAL A 1 83 ? -14.494 4.462 10.249 1.00 92.38 83 VAL A C 1
ATOM 658 O O . VAL A 1 83 ? -14.892 4.153 9.126 1.00 92.38 83 VAL A O 1
ATOM 661 N N . ASP A 1 84 ? -13.768 5.549 10.470 1.00 92.56 84 ASP A N 1
ATOM 662 C CA . ASP A 1 84 ? -13.254 6.453 9.455 1.00 92.56 84 ASP A CA 1
ATOM 663 C C . ASP A 1 84 ? -11.970 5.885 8.840 1.00 92.56 84 ASP A C 1
ATOM 665 O O . ASP A 1 84 ? -10.873 6.077 9.368 1.00 92.56 84 ASP A O 1
ATOM 669 N N . LEU A 1 85 ? -12.116 5.162 7.724 1.00 91.19 85 LEU A N 1
ATOM 670 C CA . LEU A 1 85 ? -10.988 4.523 7.034 1.00 91.19 85 LEU A CA 1
ATOM 671 C C . LEU A 1 85 ? -9.935 5.521 6.553 1.00 91.19 85 LEU A C 1
ATOM 673 O O . LEU A 1 85 ? -8.767 5.164 6.467 1.00 91.19 85 LEU A O 1
ATOM 677 N N . GLU A 1 86 ? -10.309 6.776 6.308 1.00 91.31 86 GLU A N 1
ATOM 678 C CA . GLU A 1 86 ? -9.376 7.828 5.885 1.00 91.31 86 GLU A CA 1
ATOM 679 C C . GLU A 1 86 ? -8.305 8.115 6.953 1.00 91.31 86 GLU A C 1
ATOM 681 O O . GLU A 1 86 ? -7.293 8.745 6.673 1.00 91.31 86 GLU A O 1
ATOM 686 N N . GLN A 1 87 ? -8.491 7.625 8.185 1.00 91.00 87 GLN A N 1
ATOM 687 C CA . GLN A 1 87 ? -7.504 7.694 9.265 1.00 91.00 87 GLN A CA 1
ATOM 688 C C . GLN A 1 87 ? -6.641 6.427 9.396 1.00 91.00 87 GLN A C 1
ATOM 690 O O . GLN A 1 87 ? -5.838 6.312 10.329 1.00 91.00 87 GLN A O 1
ATOM 695 N N . ASN A 1 88 ? -6.782 5.477 8.474 1.00 92.19 88 ASN A N 1
ATOM 696 C CA . ASN A 1 88 ? -6.039 4.223 8.440 1.00 92.19 88 ASN A CA 1
ATOM 697 C C . ASN A 1 88 ? -4.999 4.268 7.307 1.00 92.19 88 ASN A C 1
ATOM 699 O O . ASN A 1 88 ? -5.377 4.374 6.146 1.00 92.19 88 ASN A O 1
ATOM 703 N N . PRO A 1 89 ? -3.689 4.168 7.577 1.00 93.19 89 PRO A N 1
ATOM 704 C CA . PRO A 1 89 ? -2.672 4.308 6.532 1.00 93.19 89 PRO A CA 1
ATOM 705 C C . PRO A 1 89 ? -2.740 3.227 5.439 1.00 93.19 89 PRO A C 1
ATOM 707 O O . PRO A 1 89 ? -2.374 3.493 4.294 1.00 93.19 89 PRO A O 1
ATOM 710 N N . SER A 1 90 ? -3.226 2.026 5.756 1.00 93.62 90 SER A N 1
ATOM 711 C CA . SER A 1 90 ? -3.271 0.911 4.798 1.00 93.62 90 SER A CA 1
ATOM 712 C C . SER A 1 90 ? -4.644 0.718 4.146 1.00 93.62 90 SER A C 1
ATOM 714 O O . SER A 1 90 ? -4.870 -0.297 3.482 1.00 93.62 90 SER A O 1
ATOM 716 N N . HIS A 1 91 ? -5.584 1.656 4.322 1.00 94.06 91 HIS A N 1
ATOM 717 C CA . HIS A 1 91 ? -6.875 1.546 3.644 1.00 94.06 91 HIS A CA 1
ATOM 718 C C . HIS A 1 91 ? -6.698 1.620 2.120 1.00 94.06 91 HIS A C 1
ATOM 720 O O . HIS A 1 91 ? -5.770 2.258 1.608 1.00 94.06 91 HIS A O 1
ATOM 726 N N . ILE A 1 92 ? -7.580 0.941 1.397 1.00 94.00 92 ILE A N 1
ATOM 727 C CA . ILE A 1 92 ? -7.506 0.759 -0.047 1.00 94.00 92 ILE A CA 1
ATOM 728 C C . ILE A 1 92 ? -8.569 1.632 -0.710 1.00 94.00 92 ILE A C 1
ATOM 730 O O . ILE A 1 92 ? -9.757 1.524 -0.403 1.00 94.00 92 ILE A O 1
ATOM 734 N N . HIS A 1 93 ? -8.157 2.438 -1.685 1.00 93.38 93 HIS A N 1
ATOM 735 C CA . HIS A 1 93 ? -9.072 2.931 -2.709 1.00 93.38 93 HIS A CA 1
ATOM 736 C C . HIS A 1 93 ? -8.931 2.084 -3.969 1.00 93.38 93 HIS A C 1
ATOM 738 O O . HIS A 1 93 ? -7.831 1.910 -4.489 1.00 93.38 93 HIS A O 1
ATOM 744 N N . VAL A 1 94 ? -10.051 1.593 -4.490 1.00 91.25 94 VAL A N 1
ATOM 745 C CA . VAL A 1 94 ? -10.077 0.848 -5.752 1.00 91.25 94 VAL A CA 1
ATOM 746 C C . VAL A 1 94 ? -10.605 1.768 -6.847 1.00 91.25 94 VAL A C 1
ATOM 748 O O . VAL A 1 94 ? -11.760 2.193 -6.810 1.00 91.25 94 VAL A O 1
ATOM 751 N N . VAL A 1 95 ? -9.758 2.088 -7.825 1.00 89.44 95 VAL A N 1
ATOM 752 C CA . VAL A 1 95 ? -10.081 2.979 -8.946 1.00 89.44 95 VAL A CA 1
ATOM 753 C C . VAL A 1 95 ? -9.786 2.263 -10.257 1.00 89.44 95 VAL A C 1
ATOM 755 O O . VAL A 1 95 ? -8.647 2.191 -10.719 1.00 89.44 95 VAL A O 1
ATOM 758 N N . GLY A 1 96 ? -10.832 1.725 -10.886 1.00 87.19 96 GLY A N 1
ATOM 759 C CA . GLY A 1 96 ? -10.666 0.899 -12.082 1.00 87.19 96 GLY A CA 1
ATOM 760 C C . GLY A 1 96 ? -9.792 -0.326 -11.770 1.00 87.19 96 GLY A C 1
ATOM 761 O O . GLY A 1 96 ? -10.135 -1.066 -10.853 1.00 87.19 96 GLY A O 1
ATOM 762 N N . PRO A 1 97 ? -8.689 -0.566 -12.505 1.00 86.81 97 PRO A N 1
ATOM 763 C CA . PRO A 1 97 ? -7.773 -1.670 -12.239 1.00 86.81 97 PRO A CA 1
ATOM 764 C C . PRO A 1 97 ? -6.599 -1.261 -11.329 1.00 86.81 97 PRO A C 1
ATOM 766 O O . PRO A 1 97 ? -5.514 -1.816 -11.476 1.00 86.81 97 PRO A O 1
ATOM 769 N N . ILE A 1 98 ? -6.749 -0.234 -10.488 1.00 92.19 98 ILE A N 1
ATOM 770 C CA . ILE A 1 98 ? -5.680 0.264 -9.617 1.00 92.19 98 ILE A CA 1
ATOM 771 C C . ILE A 1 98 ? -6.151 0.231 -8.164 1.00 92.19 98 ILE A C 1
ATOM 773 O O . ILE A 1 98 ? -7.161 0.843 -7.816 1.00 92.19 98 ILE A O 1
ATOM 777 N N . ASP A 1 99 ? -5.353 -0.428 -7.335 1.00 91.81 99 ASP A N 1
ATOM 778 C CA . ASP A 1 99 ? -5.450 -0.425 -5.883 1.00 91.81 99 ASP A CA 1
ATOM 779 C C . ASP A 1 99 ? -4.464 0.599 -5.325 1.00 91.81 99 ASP A C 1
ATOM 781 O O . ASP A 1 99 ? -3.241 0.432 -5.360 1.00 91.81 99 ASP A O 1
ATOM 785 N N . PHE A 1 100 ? -5.026 1.673 -4.798 1.00 94.56 100 PHE A N 1
ATOM 786 C CA . PHE A 1 100 ? -4.331 2.750 -4.122 1.00 94.56 100 PHE A CA 1
ATOM 787 C C . PHE A 1 100 ? -4.288 2.454 -2.627 1.00 94.56 100 PHE A C 1
ATOM 789 O O . PHE A 1 100 ? -5.283 2.601 -1.922 1.00 94.56 100 PHE A O 1
ATOM 796 N N . THR A 1 101 ? -3.131 2.013 -2.146 1.00 95.00 101 THR A N 1
ATOM 797 C CA . THR A 1 101 ? -2.900 1.712 -0.732 1.00 95.00 101 THR A CA 1
ATOM 798 C C . THR A 1 101 ? -1.437 1.943 -0.367 1.00 95.00 101 THR A C 1
ATOM 800 O O . THR A 1 101 ? -0.582 2.099 -1.241 1.00 95.00 101 THR A O 1
ATOM 803 N N . ALA A 1 102 ? -1.152 1.960 0.931 1.00 95.44 102 ALA A N 1
ATOM 804 C CA . ALA A 1 102 ? 0.186 1.787 1.460 1.00 95.44 102 ALA A CA 1
ATOM 805 C C . ALA A 1 102 ? 0.221 0.463 2.229 1.00 95.44 102 ALA A C 1
ATOM 807 O O . ALA A 1 102 ? -0.393 0.333 3.280 1.00 95.44 102 ALA A O 1
ATOM 808 N N . ALA A 1 103 ? 0.937 -0.522 1.699 1.00 94.88 103 ALA A N 1
ATOM 809 C CA . ALA A 1 103 ? 1.195 -1.799 2.362 1.00 94.88 103 ALA A CA 1
ATOM 810 C C . ALA A 1 103 ? 2.692 -1.985 2.647 1.00 94.88 103 ALA A C 1
ATOM 812 O O . ALA A 1 103 ? 3.510 -1.151 2.252 1.00 94.88 103 ALA A O 1
ATOM 813 N N . TRP A 1 104 ? 3.068 -3.098 3.288 1.00 95.31 104 TRP A N 1
ATOM 814 C CA . TRP A 1 104 ? 4.478 -3.453 3.497 1.00 95.31 104 TRP A CA 1
ATOM 815 C C . TRP A 1 104 ? 5.265 -3.430 2.182 1.00 95.31 104 TRP A C 1
ATOM 817 O O . TRP A 1 104 ? 6.292 -2.756 2.079 1.00 95.31 104 TRP A O 1
ATOM 827 N N . THR A 1 105 ? 4.746 -4.116 1.162 1.00 95.88 105 THR A N 1
ATOM 828 C CA . THR A 1 105 ? 5.259 -4.040 -0.205 1.00 95.88 105 THR A CA 1
ATOM 829 C C . THR A 1 105 ? 4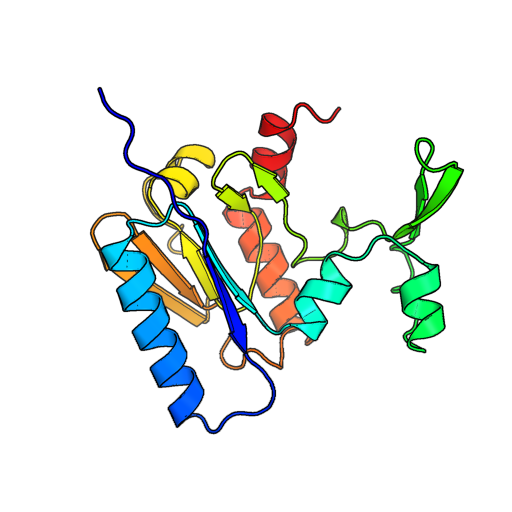.163 -3.585 -1.157 1.00 95.88 105 THR A C 1
ATOM 831 O O . THR A 1 105 ? 3.042 -4.079 -1.099 1.00 95.88 105 THR A O 1
ATOM 834 N N . ASN A 1 106 ? 4.508 -2.677 -2.068 1.00 96.62 106 ASN A N 1
ATOM 835 C CA . ASN A 1 106 ? 3.626 -2.154 -3.105 1.00 96.62 106 ASN A CA 1
ATOM 836 C C . ASN A 1 106 ? 4.281 -2.351 -4.475 1.00 96.62 106 ASN A C 1
ATOM 838 O O . ASN A 1 106 ? 5.462 -2.052 -4.661 1.00 96.62 106 ASN A O 1
ATOM 842 N N . TYR A 1 107 ? 3.506 -2.835 -5.435 1.00 97.19 107 TYR A N 1
ATOM 843 C CA . TYR A 1 107 ? 3.860 -2.886 -6.845 1.00 97.19 107 TYR A CA 1
ATOM 844 C C . TYR A 1 107 ? 3.208 -1.699 -7.540 1.00 97.19 107 TYR A C 1
ATOM 846 O O . TYR A 1 107 ? 1.992 -1.531 -7.466 1.00 97.19 107 TYR A O 1
ATOM 854 N N . VAL A 1 108 ? 4.014 -0.881 -8.211 1.00 95.81 108 VAL A N 1
ATOM 855 C CA . VAL A 1 108 ? 3.550 0.294 -8.953 1.00 95.81 108 VAL A CA 1
ATOM 856 C C . VAL A 1 108 ? 3.945 0.141 -10.413 1.00 95.81 108 VAL A C 1
ATOM 858 O O . VAL A 1 108 ? 5.130 0.156 -10.755 1.00 95.81 108 VAL A O 1
ATOM 861 N N . GLY A 1 109 ? 2.944 -0.092 -11.258 1.00 95.75 109 GLY A N 1
ATOM 862 C CA . GLY A 1 109 ? 3.105 -0.227 -12.699 1.00 95.75 109 GLY A CA 1
ATOM 863 C C . GLY A 1 109 ? 2.788 1.064 -13.457 1.00 95.75 109 GLY A C 1
ATOM 864 O O . GLY A 1 109 ? 2.394 2.069 -12.853 1.00 95.75 109 GLY A O 1
ATOM 865 N N . PRO A 1 110 ? 2.890 1.039 -14.799 1.00 94.81 110 PRO A N 1
ATOM 866 C CA . PRO A 1 110 ? 2.636 2.211 -15.631 1.00 94.81 110 PRO A CA 1
ATOM 867 C C . PRO A 1 110 ? 1.249 2.849 -15.413 1.00 94.81 110 PRO A C 1
ATOM 869 O O . PRO A 1 110 ? 1.187 4.073 -15.309 1.00 94.81 110 PRO A O 1
ATOM 872 N N . PRO A 1 111 ? 0.136 2.089 -15.293 1.00 93.75 111 PRO A N 1
ATOM 873 C CA . PRO A 1 111 ? -1.173 2.676 -15.003 1.00 93.75 111 PRO A CA 1
ATOM 874 C C . PRO A 1 111 ? -1.221 3.445 -13.676 1.00 93.75 111 PRO A C 1
ATOM 876 O O . PRO A 1 111 ? -1.749 4.556 -13.643 1.00 93.75 111 PRO A O 1
ATOM 879 N N . PHE A 1 112 ? -0.632 2.896 -12.606 1.00 95.25 112 PHE A N 1
ATOM 880 C CA . PHE A 1 112 ? -0.528 3.584 -11.318 1.00 95.25 112 PHE A CA 1
ATOM 881 C C . PHE A 1 112 ? 0.304 4.862 -11.454 1.00 95.25 112 PHE A C 1
ATOM 883 O O . PHE A 1 112 ? -0.151 5.939 -11.084 1.00 95.25 112 PHE A O 1
ATOM 890 N N . LEU A 1 113 ? 1.496 4.776 -12.041 1.00 94.94 113 LEU A N 1
ATOM 891 C CA . LEU A 1 113 ? 2.387 5.927 -12.204 1.00 94.94 113 LEU A CA 1
ATOM 892 C C . LEU A 1 113 ? 1.728 7.051 -13.021 1.00 94.94 113 LEU A C 1
ATOM 894 O O . LEU A 1 113 ? 1.700 8.202 -12.583 1.00 94.94 113 LEU A O 1
ATOM 898 N N . HIS A 1 114 ? 1.079 6.703 -14.133 1.00 93.44 114 HIS A N 1
ATOM 899 C CA . HIS A 1 114 ? 0.331 7.654 -14.951 1.00 93.44 114 HIS A CA 1
ATOM 900 C C . HIS A 1 114 ? -0.814 8.307 -14.165 1.00 93.44 114 HIS A C 1
ATOM 902 O O . HIS A 1 114 ? -0.991 9.521 -14.247 1.00 93.44 114 HIS A O 1
ATOM 908 N N . SER A 1 115 ? -1.561 7.543 -13.363 1.00 92.62 115 SER A N 1
ATOM 909 C CA . SER A 1 115 ? -2.679 8.092 -12.586 1.00 92.62 115 SER A CA 1
ATOM 910 C C . SER A 1 115 ? -2.252 9.186 -11.596 1.00 92.62 115 SER A C 1
ATOM 912 O O . SER A 1 115 ? -2.984 10.155 -11.410 1.00 92.62 115 SER A O 1
ATOM 914 N 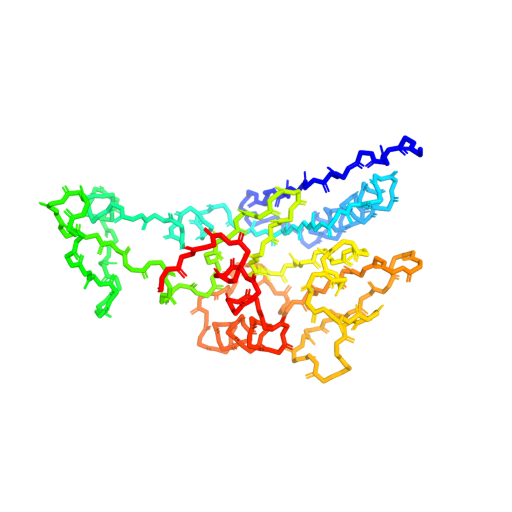N . ILE A 1 116 ? -1.038 9.087 -11.043 1.00 93.00 116 ILE A N 1
ATOM 915 C CA . ILE A 1 116 ? -0.457 10.092 -10.139 1.00 93.00 116 ILE A CA 1
ATOM 916 C C . ILE A 1 116 ? 0.429 11.119 -10.869 1.00 93.00 116 ILE A C 1
ATOM 918 O O . ILE A 1 116 ? 1.039 11.982 -10.237 1.00 93.00 116 ILE A O 1
ATOM 922 N N . GLY A 1 117 ? 0.497 11.050 -12.204 1.00 92.50 117 GLY A N 1
ATOM 923 C CA . GLY A 1 117 ? 1.251 11.975 -13.051 1.00 92.50 117 GLY A CA 1
ATOM 924 C C . GLY A 1 117 ? 2.772 11.834 -12.948 1.00 92.50 117 GLY A C 1
ATOM 925 O O . GLY A 1 117 ? 3.481 12.829 -13.101 1.00 92.50 117 GLY A O 1
ATOM 926 N N . LEU A 1 118 ? 3.273 10.631 -12.662 1.00 92.56 118 LEU A N 1
ATOM 927 C CA . LEU A 1 118 ? 4.699 10.322 -12.570 1.00 92.56 118 LEU A CA 1
ATOM 928 C C . LEU A 1 118 ? 5.103 9.282 -13.623 1.00 92.56 118 LEU A C 1
ATOM 930 O O . LEU A 1 118 ? 4.303 8.441 -14.006 1.00 92.56 118 LEU A O 1
ATOM 934 N N . ASP A 1 119 ? 6.374 9.292 -14.028 1.00 92.00 119 ASP A N 1
ATOM 935 C CA . ASP A 1 119 ? 6.965 8.234 -14.874 1.00 92.00 119 ASP A CA 1
ATOM 936 C C . ASP A 1 119 ? 7.738 7.191 -14.046 1.00 92.00 119 ASP A C 1
ATOM 938 O O . ASP A 1 119 ? 8.100 6.114 -14.519 1.00 92.00 119 ASP A O 1
ATOM 942 N N . LYS A 1 120 ? 8.057 7.530 -12.791 1.00 94.12 120 LYS A N 1
ATOM 943 C CA . LYS A 1 120 ? 8.756 6.666 -11.837 1.00 94.12 120 LYS A CA 1
ATOM 944 C C . LYS A 1 120 ? 8.471 7.100 -10.396 1.00 94.12 120 LYS A C 1
ATOM 946 O O . LYS A 1 120 ? 8.144 8.268 -10.175 1.00 94.12 120 LYS A O 1
ATOM 951 N N . PRO A 1 121 ? 8.662 6.212 -9.408 1.00 94.00 121 PRO A N 1
ATOM 952 C CA . PRO A 1 121 ? 8.549 6.578 -8.001 1.00 94.00 121 PRO A CA 1
ATOM 953 C C . PRO A 1 121 ? 9.544 7.693 -7.612 1.00 94.00 121 PRO A C 1
ATOM 955 O O . PRO A 1 121 ? 10.673 7.702 -8.124 1.00 94.00 121 PRO A O 1
ATOM 958 N N . PRO A 1 122 ? 9.177 8.618 -6.704 1.00 92.56 122 PRO A N 1
ATOM 959 C CA . PRO A 1 122 ? 10.095 9.633 -6.191 1.00 92.56 122 PRO A CA 1
ATOM 960 C C . PRO A 1 122 ? 11.332 9.010 -5.529 1.00 92.56 122 PRO A C 1
ATOM 962 O O . PRO A 1 122 ? 11.239 8.024 -4.800 1.00 92.56 122 PRO A O 1
ATOM 965 N N . SER A 1 123 ? 12.511 9.592 -5.762 1.00 89.31 123 SER A N 1
ATOM 966 C CA . SER A 1 123 ? 13.779 9.068 -5.224 1.00 89.31 123 SER A CA 1
ATOM 967 C C . SER A 1 123 ? 13.924 9.236 -3.713 1.00 89.31 123 SER A C 1
ATOM 969 O O . SER A 1 123 ? 14.777 8.606 -3.102 1.00 89.31 123 SER A O 1
ATOM 971 N N . ASP A 1 124 ? 13.132 10.121 -3.120 1.00 90.81 124 ASP A N 1
ATOM 972 C CA . ASP A 1 124 ? 13.125 10.433 -1.698 1.00 90.81 124 ASP A CA 1
ATOM 973 C C . ASP A 1 124 ? 12.021 9.678 -0.940 1.00 90.81 124 ASP A C 1
ATOM 975 O O . ASP A 1 124 ? 11.731 10.013 0.210 1.00 90.81 124 ASP A O 1
ATOM 979 N N . LEU A 1 125 ? 11.387 8.668 -1.547 1.00 89.31 125 LEU A N 1
ATOM 980 C CA . LEU A 1 125 ? 10.518 7.743 -0.821 1.00 89.31 125 LEU A CA 1
ATOM 981 C C . LEU A 1 125 ? 11.308 7.146 0.351 1.00 89.31 125 LEU A C 1
ATOM 983 O O . LEU A 1 125 ? 12.339 6.511 0.145 1.00 89.31 125 LEU A O 1
ATOM 987 N N . ASN A 1 126 ? 10.829 7.363 1.579 1.00 92.19 126 ASN A N 1
ATOM 988 C CA . ASN A 1 126 ? 11.422 6.838 2.814 1.00 92.19 126 ASN A CA 1
ATOM 989 C C . ASN A 1 126 ? 11.139 5.328 2.954 1.00 92.19 126 ASN A C 1
ATOM 991 O O . ASN A 1 126 ? 10.552 4.872 3.932 1.00 92.19 126 ASN A O 1
ATOM 995 N N . ALA A 1 127 ? 11.464 4.579 1.905 1.00 94.81 127 ALA A N 1
ATOM 996 C CA . ALA A 1 127 ? 11.244 3.155 1.772 1.00 94.81 127 ALA A CA 1
ATOM 997 C C . ALA A 1 127 ? 12.513 2.398 2.167 1.00 94.81 127 ALA A C 1
ATOM 999 O O . ALA A 1 127 ? 13.628 2.852 1.913 1.00 94.81 127 ALA A O 1
ATOM 1000 N N . HIS A 1 128 ? 12.335 1.208 2.732 1.00 95.88 128 HIS A N 1
ATOM 1001 C CA . HIS A 1 128 ? 13.431 0.283 2.988 1.00 95.88 128 HIS A CA 1
ATOM 1002 C C . HIS A 1 128 ? 14.122 -0.156 1.688 1.00 95.88 128 HIS A C 1
ATOM 1004 O O . HIS A 1 128 ? 15.349 -0.209 1.624 1.00 95.88 128 HIS A O 1
ATOM 1010 N N . SER A 1 129 ? 13.355 -0.435 0.628 1.00 95.94 129 SER A N 1
ATOM 1011 C CA . SER A 1 129 ? 13.926 -0.695 -0.695 1.00 95.94 129 SER A CA 1
ATOM 1012 C C . SER A 1 129 ? 12.989 -0.321 -1.843 1.00 95.94 129 SER A C 1
ATOM 1014 O O . SER A 1 129 ? 11.766 -0.390 -1.728 1.00 95.94 129 SER A O 1
ATOM 1016 N N . VAL A 1 130 ? 13.585 0.048 -2.979 1.00 97.12 130 VAL A N 1
ATOM 1017 C CA . VAL A 1 130 ? 12.896 0.263 -4.256 1.00 97.12 130 VAL A CA 1
ATOM 1018 C C . VAL A 1 130 ? 13.619 -0.551 -5.321 1.00 97.12 130 VAL A C 1
ATOM 1020 O O . VAL A 1 130 ? 14.802 -0.333 -5.582 1.00 97.12 130 VAL A O 1
ATOM 1023 N N . ARG A 1 131 ? 12.916 -1.498 -5.941 1.00 95.94 131 ARG A N 1
ATOM 1024 C CA . ARG A 1 131 ? 13.445 -2.376 -6.986 1.00 95.94 131 ARG A CA 1
ATOM 1025 C C . ARG A 1 131 ? 12.660 -2.170 -8.273 1.00 95.94 131 ARG A C 1
ATOM 1027 O O . ARG A 1 131 ? 11.463 -2.429 -8.316 1.00 95.94 131 ARG A O 1
ATOM 1034 N N . GLN A 1 132 ? 13.338 -1.758 -9.337 1.00 96.62 132 GLN A N 1
ATOM 1035 C CA . GLN A 1 132 ? 12.773 -1.795 -10.684 1.00 96.62 132 GLN A CA 1
ATOM 1036 C C . GLN A 1 132 ? 12.783 -3.245 -11.181 1.00 96.62 132 GLN A C 1
ATOM 1038 O O . GLN A 1 132 ? 13.829 -3.896 -11.153 1.00 96.62 132 GLN A O 1
ATOM 1043 N N . LEU A 1 133 ? 11.625 -3.762 -11.586 1.00 94.81 133 LEU A N 1
ATOM 1044 C CA . LEU A 1 133 ? 11.487 -5.134 -12.078 1.00 94.81 133 LEU A CA 1
ATOM 1045 C C . LEU A 1 133 ? 11.622 -5.179 -13.599 1.00 94.81 133 LEU A C 1
ATOM 1047 O O . LEU A 1 133 ? 12.392 -5.980 -14.125 1.00 94.81 133 LEU A O 1
ATOM 1051 N N . GLN A 1 134 ? 10.892 -4.299 -14.288 1.00 90.19 134 GLN A N 1
ATOM 1052 C CA . GLN A 1 134 ? 10.850 -4.148 -15.746 1.00 90.19 134 GLN A CA 1
ATOM 1053 C C . GLN A 1 134 ? 10.394 -2.726 -16.077 1.00 90.19 134 GLN A C 1
ATOM 1055 O O . GLN A 1 134 ? 9.554 -2.220 -15.348 1.00 90.19 134 GLN A O 1
ATOM 1060 N N . ASP A 1 135 ? 10.904 -2.092 -17.137 1.00 87.75 135 ASP A N 1
ATOM 1061 C CA . ASP A 1 135 ? 10.489 -0.765 -17.634 1.00 87.75 135 ASP A CA 1
ATOM 1062 C C . ASP A 1 135 ? 9.946 0.200 -16.555 1.00 87.75 135 ASP A C 1
ATOM 1064 O O . ASP A 1 135 ? 10.728 0.789 -15.814 1.00 87.75 135 ASP A O 1
ATOM 1068 N N . GLN A 1 136 ? 8.621 0.347 -16.441 1.00 92.38 136 GLN A N 1
ATOM 1069 C CA . GLN A 1 136 ? 7.937 1.223 -15.476 1.00 92.38 136 GLN A CA 1
ATOM 1070 C C . GLN A 1 136 ? 7.184 0.448 -14.375 1.00 92.38 136 GLN A C 1
ATOM 1072 O O . GLN A 1 136 ? 6.191 0.925 -13.834 1.00 92.38 136 GLN A O 1
ATOM 1077 N N . LEU A 1 137 ? 7.639 -0.760 -14.050 1.00 95.56 137 LEU A N 1
ATOM 1078 C CA . LEU A 1 137 ? 7.146 -1.589 -12.957 1.00 95.56 137 LEU A CA 1
ATOM 1079 C C . LEU A 1 137 ? 8.174 -1.628 -11.824 1.00 95.56 137 LEU A C 1
ATOM 1081 O O . LEU A 1 137 ? 9.298 -2.118 -11.985 1.00 95.56 137 LEU A O 1
ATOM 1085 N N . PHE A 1 138 ? 7.758 -1.160 -10.652 1.00 97.00 138 PHE A N 1
ATOM 1086 C CA . PHE A 1 138 ? 8.594 -1.103 -9.461 1.00 97.00 138 PHE A CA 1
ATOM 1087 C C . PHE A 1 138 ? 7.945 -1.857 -8.309 1.00 97.00 138 PHE A C 1
ATOM 1089 O O . PHE A 1 138 ? 6.741 -1.756 -8.090 1.00 97.00 138 PHE A O 1
ATOM 1096 N N . ARG A 1 139 ? 8.768 -2.557 -7.530 1.00 97.06 139 ARG A N 1
ATOM 1097 C CA . ARG A 1 139 ? 8.426 -3.020 -6.190 1.00 97.06 139 ARG A CA 1
ATOM 1098 C C . ARG A 1 139 ? 9.022 -2.066 -5.167 1.00 97.06 139 ARG A C 1
ATOM 1100 O O . ARG A 1 139 ? 10.227 -1.815 -5.183 1.00 97.06 139 ARG A O 1
ATOM 1107 N N . ILE A 1 140 ? 8.196 -1.579 -4.256 1.00 97.62 140 ILE A N 1
ATOM 1108 C CA . ILE A 1 140 ? 8.588 -0.690 -3.168 1.00 97.62 140 ILE A CA 1
ATOM 1109 C C . ILE A 1 140 ? 8.265 -1.389 -1.854 1.00 97.62 140 ILE A C 1
ATOM 1111 O O . ILE A 1 140 ? 7.102 -1.673 -1.585 1.00 97.62 140 ILE A O 1
ATOM 1115 N N . THR A 1 141 ? 9.281 -1.646 -1.038 1.00 97.12 141 THR A N 1
ATOM 1116 C CA . THR A 1 141 ? 9.140 -2.239 0.296 1.00 97.12 141 THR A CA 1
ATOM 1117 C C . THR A 1 141 ? 9.413 -1.156 1.333 1.00 97.12 141 THR A C 1
ATOM 1119 O O . THR A 1 141 ? 10.487 -0.554 1.325 1.00 97.12 141 THR A O 1
ATOM 1122 N N . LEU A 1 142 ? 8.441 -0.863 2.198 1.00 96.50 142 LEU A N 1
ATOM 1123 C CA . LEU A 1 142 ? 8.486 0.305 3.085 1.00 96.50 142 LEU A CA 1
ATOM 1124 C C . LEU A 1 142 ? 9.317 0.082 4.347 1.00 96.50 142 LEU A C 1
ATOM 1126 O O . LEU A 1 142 ? 9.990 1.003 4.799 1.00 96.50 142 LEU A O 1
ATOM 1130 N N . PHE A 1 143 ? 9.309 -1.129 4.889 1.00 95.00 143 PHE A N 1
ATOM 1131 C CA . PHE A 1 143 ? 10.040 -1.514 6.096 1.00 95.00 143 PHE A CA 1
ATOM 1132 C C . PHE A 1 143 ? 10.449 -2.989 6.015 1.00 95.00 143 PHE A C 1
ATOM 1134 O O . PHE A 1 143 ? 10.052 -3.682 5.084 1.00 95.00 143 PHE A O 1
ATOM 1141 N N . GLU A 1 144 ? 11.307 -3.445 6.923 1.00 91.38 144 GLU A N 1
ATOM 1142 C CA . GLU A 1 144 ? 11.967 -4.754 6.818 1.00 91.38 144 GLU A CA 1
ATOM 1143 C C . GLU A 1 144 ? 11.002 -5.920 7.077 1.00 91.38 144 GLU A C 1
ATOM 1145 O O . GLU A 1 144 ? 10.854 -6.786 6.217 1.00 91.38 144 GLU A O 1
ATOM 1150 N N . ASP A 1 145 ? 10.284 -5.885 8.202 1.00 88.44 145 ASP A N 1
ATOM 1151 C CA . ASP A 1 145 ? 9.389 -6.962 8.637 1.00 88.44 145 ASP A CA 1
ATOM 1152 C C . ASP A 1 145 ? 7.904 -6.636 8.342 1.00 88.44 145 ASP A C 1
ATOM 1154 O O . ASP A 1 145 ? 7.391 -5.642 8.868 1.00 88.44 145 ASP A O 1
ATOM 1158 N N . PRO A 1 146 ? 7.175 -7.450 7.547 1.00 85.88 146 PRO A N 1
ATOM 1159 C CA . PRO A 1 146 ? 5.745 -7.245 7.282 1.00 85.88 146 PRO A CA 1
ATOM 1160 C C . PRO A 1 146 ? 4.866 -7.208 8.537 1.00 85.88 146 PRO A C 1
ATOM 1162 O O . PRO A 1 146 ? 3.815 -6.563 8.517 1.00 85.88 146 PRO A O 1
ATOM 1165 N N . PHE A 1 147 ? 5.277 -7.874 9.616 1.00 85.56 147 PHE A N 1
ATOM 1166 C CA . PHE A 1 147 ? 4.498 -8.018 10.845 1.00 85.56 147 PHE A CA 1
ATOM 1167 C C . PHE A 1 147 ? 4.689 -6.845 11.819 1.00 85.56 147 PHE A C 1
ATOM 1169 O O . PHE A 1 147 ? 3.943 -6.714 12.785 1.00 85.56 147 PHE A O 1
ATOM 1176 N N . GLU A 1 148 ? 5.621 -5.927 11.545 1.00 87.44 148 GLU A N 1
ATOM 1177 C CA . GLU A 1 148 ? 5.861 -4.726 12.360 1.00 87.44 148 GLU A CA 1
ATOM 1178 C C . GLU A 1 148 ? 5.117 -3.479 11.842 1.00 87.44 148 GLU A C 1
ATOM 1180 O O . GLU A 1 148 ? 5.503 -2.337 12.119 1.00 87.44 148 GLU A O 1
ATOM 1185 N N . CYS A 1 149 ? 4.045 -3.662 11.070 1.00 85.62 149 CYS A N 1
ATOM 1186 C CA . CYS A 1 149 ? 3.315 -2.569 10.421 1.00 85.62 149 CYS A CA 1
ATOM 1187 C C . CYS A 1 149 ? 2.684 -1.553 11.398 1.00 85.62 149 CYS A C 1
ATOM 1189 O O . CYS A 1 149 ? 2.498 -0.393 11.033 1.00 85.62 149 CYS A O 1
ATOM 1191 N N . GLU A 1 150 ? 2.402 -1.953 12.641 1.00 87.00 150 GLU A N 1
ATOM 1192 C CA . GLU A 1 150 ? 1.756 -1.108 13.657 1.00 87.00 150 GLU A CA 1
ATOM 1193 C C . GLU A 1 150 ? 2.736 -0.271 14.491 1.00 87.00 150 GLU A C 1
ATOM 1195 O O . GLU A 1 150 ? 2.315 0.561 15.299 1.00 87.00 150 GLU A O 1
ATOM 1200 N N . THR A 1 151 ? 4.051 -0.445 14.307 1.00 91.88 151 THR A N 1
ATOM 1201 C CA . THR A 1 151 ? 5.026 0.385 15.026 1.00 91.88 151 THR A CA 1
ATOM 1202 C C . THR A 1 151 ? 4.877 1.859 14.618 1.00 91.88 151 THR A C 1
ATOM 1204 O O . THR A 1 151 ? 4.629 2.149 13.443 1.00 91.88 151 THR A O 1
ATOM 1207 N N . PRO A 1 152 ? 5.068 2.833 15.533 1.00 93.88 152 PRO A N 1
ATOM 1208 C CA . PRO A 1 152 ? 4.900 4.253 15.204 1.00 93.88 152 PRO A CA 1
ATOM 1209 C C . PRO A 1 152 ? 5.742 4.725 14.009 1.00 93.88 152 PRO A C 1
ATOM 1211 O O . PRO A 1 152 ? 5.302 5.564 13.224 1.00 93.88 152 PRO A O 1
ATOM 1214 N N . GLU A 1 153 ? 6.944 4.167 13.852 1.00 94.69 153 GLU A N 1
ATOM 1215 C CA . GLU A 1 153 ? 7.834 4.465 12.728 1.00 94.69 153 GLU A CA 1
ATOM 1216 C C . GLU A 1 153 ? 7.290 3.903 11.404 1.00 94.69 153 GLU A C 1
ATOM 1218 O O . GLU A 1 153 ? 7.266 4.618 10.401 1.00 94.69 153 GLU A O 1
ATOM 1223 N N . ASN A 1 154 ? 6.793 2.663 11.385 1.00 94.88 154 ASN A N 1
ATOM 1224 C CA . ASN A 1 154 ? 6.251 2.060 10.165 1.00 94.88 154 ASN A CA 1
ATOM 1225 C C . ASN A 1 154 ? 4.898 2.668 9.777 1.00 94.88 154 ASN A C 1
ATOM 1227 O O . ASN A 1 154 ? 4.686 2.958 8.600 1.00 94.88 154 ASN A O 1
ATOM 1231 N N . VAL A 1 155 ? 4.043 3.004 10.748 1.00 93.88 155 VAL A N 1
ATOM 1232 C CA . VAL A 1 155 ? 2.819 3.795 10.522 1.00 93.88 155 VAL A CA 1
ATOM 1233 C C . VAL A 1 155 ? 3.145 5.134 9.862 1.00 93.88 155 VAL A C 1
ATOM 1235 O O . VAL A 1 155 ? 2.496 5.532 8.893 1.00 93.88 155 VAL A O 1
ATOM 1238 N N . LYS A 1 156 ? 4.190 5.825 10.332 1.00 95.31 156 LYS A N 1
ATOM 1239 C CA . LYS A 1 156 ? 4.649 7.076 9.720 1.00 95.31 156 LYS A CA 1
ATOM 1240 C C . LYS A 1 156 ? 5.144 6.867 8.286 1.00 95.31 156 LYS A C 1
ATOM 1242 O O . LYS A 1 156 ? 4.832 7.688 7.426 1.00 95.31 156 LYS A O 1
ATOM 1247 N N . ARG A 1 157 ? 5.882 5.789 8.006 1.00 96.00 157 ARG A N 1
ATOM 1248 C CA . ARG A 1 157 ? 6.334 5.455 6.640 1.00 96.00 157 ARG A CA 1
ATOM 1249 C C . ARG A 1 157 ? 5.169 5.193 5.694 1.00 96.00 157 ARG A C 1
ATOM 1251 O O . ARG A 1 157 ? 5.205 5.680 4.567 1.00 96.00 157 ARG A O 1
ATOM 1258 N N . LEU A 1 158 ? 4.138 4.483 6.152 1.00 96.00 158 LEU A N 1
ATOM 1259 C CA . LEU A 1 158 ? 2.929 4.243 5.363 1.00 96.00 158 LEU A CA 1
ATOM 1260 C C . LEU A 1 158 ? 2.254 5.570 4.985 1.00 96.00 158 LEU A C 1
ATOM 1262 O O . LEU A 1 158 ? 2.007 5.814 3.807 1.00 96.00 158 LEU A O 1
ATOM 1266 N N . TRP A 1 159 ? 2.058 6.479 5.946 1.00 96.44 159 TRP A N 1
ATOM 1267 C CA . TRP A 1 159 ? 1.507 7.813 5.667 1.00 96.44 159 TRP A CA 1
ATOM 1268 C C . TRP A 1 159 ? 2.368 8.633 4.708 1.00 96.44 159 TRP A C 1
ATOM 1270 O O . TRP A 1 159 ? 1.854 9.207 3.752 1.00 96.44 159 TRP A O 1
ATOM 1280 N N . GLN A 1 160 ? 3.686 8.646 4.914 1.00 96.50 160 GLN A N 1
ATOM 1281 C CA . GLN A 1 160 ? 4.610 9.349 4.022 1.00 96.50 160 GLN A CA 1
ATOM 1282 C C . GLN A 1 160 ? 4.572 8.795 2.597 1.00 96.50 160 GLN A C 1
ATOM 1284 O O . GLN A 1 160 ? 4.696 9.557 1.641 1.00 96.50 160 GLN A O 1
ATOM 1289 N N . PHE A 1 161 ? 4.412 7.481 2.435 1.00 96.88 161 PHE A N 1
ATOM 1290 C CA . PHE A 1 161 ? 4.253 6.862 1.125 1.00 96.88 161 PHE A CA 1
ATOM 1291 C C . PHE A 1 161 ? 2.979 7.355 0.431 1.00 96.88 161 PHE A C 1
ATOM 1293 O O . PHE A 1 161 ? 3.052 7.792 -0.720 1.00 96.88 161 PHE A O 1
ATOM 1300 N N . ARG A 1 162 ? 1.842 7.367 1.146 1.00 96.56 162 ARG A N 1
ATOM 1301 C CA . ARG A 1 162 ? 0.576 7.905 0.621 1.00 96.56 162 ARG A CA 1
ATOM 1302 C C . ARG A 1 162 ? 0.703 9.360 0.198 1.00 96.56 162 ARG A C 1
ATOM 1304 O O . ARG A 1 162 ? 0.315 9.704 -0.916 1.00 96.56 162 ARG A O 1
ATOM 1311 N N . GLU A 1 163 ? 1.281 10.191 1.062 1.00 95.44 163 GLU A N 1
ATOM 1312 C CA . GLU A 1 163 ? 1.456 11.626 0.835 1.00 95.44 163 GLU A CA 1
ATOM 1313 C C . GLU A 1 163 ? 2.343 11.887 -0.388 1.00 95.44 163 GLU A C 1
ATOM 1315 O O . GLU A 1 163 ? 1.953 12.606 -1.308 1.00 95.44 163 GLU A O 1
ATOM 1320 N N . LYS A 1 164 ? 3.519 11.249 -0.453 1.00 95.44 164 LYS A N 1
ATOM 1321 C CA . LYS A 1 164 ? 4.484 11.464 -1.542 1.00 95.44 164 LYS A CA 1
ATOM 1322 C C . LYS A 1 164 ? 3.974 11.007 -2.899 1.00 95.44 164 LYS A C 1
ATOM 1324 O O . LYS A 1 164 ? 4.323 11.611 -3.911 1.00 95.44 164 LYS A O 1
ATOM 1329 N N . LEU A 1 165 ? 3.168 9.950 -2.928 1.00 95.00 165 LEU A N 1
ATOM 1330 C CA . LEU A 1 165 ? 2.533 9.470 -4.153 1.00 95.00 165 LEU A CA 1
ATOM 1331 C C . LEU A 1 165 ? 1.164 10.107 -4.404 1.00 95.00 165 LEU A C 1
ATOM 1333 O O . LEU A 1 165 ? 0.554 9.814 -5.427 1.00 95.00 165 LEU A O 1
ATOM 1337 N N . ARG A 1 166 ? 0.696 10.990 -3.511 1.00 94.12 166 ARG A N 1
ATOM 1338 C CA . ARG A 1 166 ? -0.599 11.679 -3.608 1.00 94.12 166 ARG A CA 1
ATOM 1339 C C . ARG A 1 166 ? -1.749 10.695 -3.834 1.00 94.12 166 ARG A C 1
ATOM 1341 O O . ARG A 1 166 ? -2.621 10.928 -4.675 1.00 94.12 166 ARG A O 1
ATOM 1348 N N . ILE A 1 167 ? -1.710 9.579 -3.104 1.00 94.38 167 ILE A N 1
ATOM 1349 C CA . ILE A 1 167 ? -2.641 8.454 -3.248 1.00 94.38 167 ILE A CA 1
ATOM 1350 C C . ILE A 1 167 ? -4.079 8.932 -3.029 1.00 94.38 167 ILE A C 1
ATOM 1352 O O . ILE A 1 167 ? -4.911 8.787 -3.923 1.00 94.38 167 ILE A O 1
ATOM 1356 N N . ASP A 1 168 ? -4.333 9.578 -1.891 1.00 93.19 168 ASP A N 1
ATOM 1357 C CA . ASP A 1 168 ? -5.675 10.010 -1.476 1.00 93.19 168 ASP A CA 1
ATOM 1358 C C . ASP A 1 168 ? -6.248 11.043 -2.456 1.00 93.19 168 ASP A C 1
ATOM 1360 O O . ASP A 1 168 ? -7.341 10.882 -2.995 1.00 93.19 168 ASP A O 1
ATOM 1364 N N . GLU A 1 169 ? -5.448 12.058 -2.806 1.00 92.69 169 GLU A N 1
ATOM 1365 C CA . GLU A 1 169 ? -5.851 13.087 -3.769 1.00 92.69 169 GLU A CA 1
ATOM 1366 C C . GLU A 1 169 ? -6.210 12.506 -5.142 1.00 92.69 169 GLU A C 1
ATOM 1368 O O . GLU A 1 169 ? -7.106 13.012 -5.821 1.00 92.69 169 GLU A O 1
ATOM 1373 N N . THR A 1 170 ? -5.473 11.489 -5.591 1.00 92.06 170 THR A N 1
ATOM 1374 C CA . THR A 1 170 ? -5.690 10.849 -6.894 1.00 92.06 170 THR A CA 1
ATOM 1375 C C . THR A 1 170 ? -6.932 9.969 -6.861 1.00 92.06 170 THR A C 1
ATOM 1377 O O . THR A 1 170 ? -7.750 10.012 -7.788 1.00 92.06 170 THR A O 1
ATOM 1380 N N . ALA A 1 171 ? -7.109 9.214 -5.778 1.00 90.94 171 ALA A N 1
ATOM 1381 C CA . ALA A 1 171 ? -8.262 8.358 -5.581 1.00 90.94 171 ALA A CA 1
ATOM 1382 C C . ALA A 1 171 ? -9.564 9.166 -5.508 1.00 90.94 171 ALA A C 1
ATOM 1384 O O . ALA A 1 171 ? -10.475 8.915 -6.300 1.00 90.94 171 ALA A O 1
ATOM 1385 N N . HIS A 1 172 ? -9.628 10.193 -4.653 1.00 89.12 172 HIS A N 1
ATOM 1386 C CA . HIS A 1 172 ? -10.831 11.014 -4.469 1.00 89.12 172 HIS A CA 1
ATOM 1387 C C . HIS A 1 172 ? -11.235 11.768 -5.745 1.00 89.12 172 HIS A C 1
ATOM 1389 O O . HIS A 1 172 ? -12.419 11.818 -6.086 1.00 89.12 172 HIS A O 1
ATOM 1395 N N . LYS A 1 1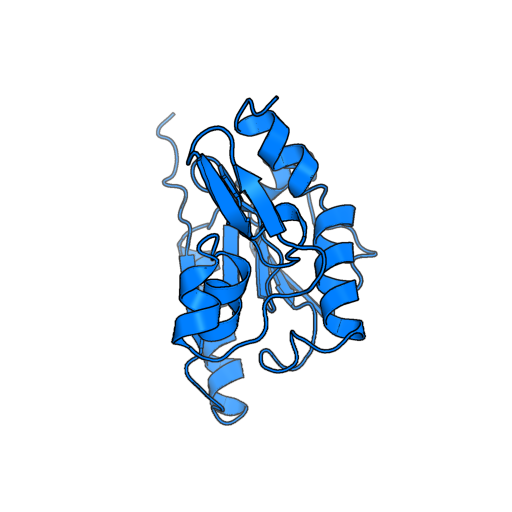73 ? -10.263 12.275 -6.522 1.00 88.62 173 LYS A N 1
ATOM 1396 C CA . LYS A 1 173 ? -10.531 12.890 -7.839 1.00 88.62 173 LYS A CA 1
ATOM 1397 C C . LYS A 1 173 ? -11.169 11.916 -8.826 1.00 88.62 173 LYS A C 1
ATOM 1399 O O . LYS A 1 173 ? -11.975 12.329 -9.656 1.00 88.62 173 LYS A O 1
ATOM 1404 N N . SER A 1 174 ? -10.790 10.644 -8.761 1.00 80.94 174 SER A N 1
ATOM 1405 C CA . SER A 1 174 ? -11.207 9.628 -9.730 1.00 80.94 174 SER A CA 1
ATOM 1406 C C . SER A 1 174 ? -12.569 9.015 -9.406 1.00 80.94 174 SER A C 1
ATOM 1408 O O . SER A 1 174 ? -13.283 8.595 -10.314 1.00 80.94 174 SER A O 1
ATOM 1410 N N . THR A 1 175 ? -12.952 8.976 -8.130 1.00 69.00 175 THR A N 1
ATOM 1411 C CA . THR A 1 175 ? -14.244 8.438 -7.680 1.00 69.00 175 THR A CA 1
ATOM 1412 C C . THR A 1 175 ? -15.363 9.478 -7.666 1.00 69.00 175 THR A C 1
ATOM 1414 O O . THR A 1 175 ? -16.506 9.131 -7.375 1.00 69.00 175 THR A O 1
ATOM 1417 N N . GLY A 1 176 ? -15.067 10.744 -7.988 1.00 53.72 176 GLY A N 1
ATOM 1418 C CA . GLY A 1 176 ? -16.051 11.830 -7.959 1.00 53.72 176 GLY A CA 1
ATOM 1419 C C . GLY A 1 176 ? -16.631 12.074 -6.562 1.00 53.72 176 GLY A C 1
ATOM 1420 O O . GLY A 1 176 ? -17.769 12.529 -6.452 1.00 53.72 176 GLY A O 1
ATOM 1421 N N . ALA A 1 177 ? -15.882 11.730 -5.511 1.00 43.06 177 ALA A N 1
ATOM 1422 C CA . ALA A 1 177 ? -16.292 11.961 -4.134 1.00 43.06 177 ALA A CA 1
ATOM 1423 C C . ALA A 1 177 ? -16.042 13.434 -3.761 1.00 43.06 177 ALA A C 1
ATOM 1425 O O . ALA A 1 177 ? -14.989 13.985 -4.079 1.00 43.06 177 ALA A O 1
ATOM 1426 N N . TYR A 1 178 ? -17.079 14.038 -3.176 1.00 40.84 178 TYR A N 1
ATOM 1427 C CA . TYR A 1 178 ? -17.306 15.466 -2.922 1.00 40.84 178 TYR A CA 1
ATOM 1428 C C . TYR A 1 178 ? -16.295 16.140 -1.993 1.00 40.84 178 TYR A C 1
ATOM 1430 O O . TYR A 1 178 ? -15.913 15.505 -0.987 1.00 40.84 178 TYR A O 1
#

Radius of gyration: 16.65 Å; chains: 1; bounding box: 41×34×52 Å

Foldseek 3Di:
DPDQDAAEDEDEDDDDDDPVVVVVVVVVVLVVCVVRLHQKYAYAHPVLQCVLAFFDPVVCVVVVHDQPPPQWDQDPVVRGITGNSVPRLAHWQDFPRDTQGQAQKMKHGPNLQVLLPHQEQDPPLCFPDWDDSDRSIIITGRDDDNVCCPPPVNSVSSNSSCVSSVRVVSRCVRVVPD

pLDDT: mean 85.54, std 15.81, range [32.41, 97.62]